Protein AF-A0A7J8MKX6-F1 (afdb_monomer)

Sequence (81 aa):
QVPVKSPKSEVISKDLIRRGFRSVGPTVVYSFMQVAGLTNDHLMSCFRFQECITGVESRGKVNNDEANDGTRKVEETTALG

Foldseek 3Di:
DFDQFDPVLQVVLVVCVVVVDPPSHRSVSVVVCPVVLVDPPDDPPDPCNVVSVPVVVPVPPPPPDDDPDDDDDDDPDDDDD

pLDDT: mean 80.23, std 22.45, range [39.19, 98.62]

Solvent-accessible surface area (backbone atoms only — not comparable to full-atom values): 5410 Å² total; per-residue (Å²): 137,81,79,71,55,48,78,66,20,44,56,50,18,53,52,42,46,73,74,67,52,76,90,46,47,31,43,54,38,30,54,47,32,44,77,72,64,76,39,88,79,68,48,88,86,37,94,56,32,68,57,66,69,57,58,69,71,71,81,69,77,75,72,96,71,86,85,88,77,79,85,81,87,77,83,91,79,81,90,84,132

Secondary structure (DSSP, 8-state):
---S--HHHHHHHHHHHHTT-SS--HHHHHHHHHHTTSS----TTSTTHHHHHHGGGGGG---S--------PPP------

Mean predicted aligned error: 12.46 Å

Radius of gyration: 22.24 Å; Cα contacts (8 Å, |Δi|>4): 43; chains: 1; bounding box: 40×52×45 Å

Organism: NCBI:txid34289

Structure (mmCIF, N/CA/C/O backbone):
data_AF-A0A7J8MKX6-F1
#
_entry.id   AF-A0A7J8MKX6-F1
#
loop_
_atom_site.group_PDB
_atom_site.id
_atom_site.type_symbol
_atom_site.label_atom_id
_atom_site.label_alt_id
_atom_site.label_comp_id
_atom_site.label_asym_id
_atom_site.label_entity_id
_atom_site.label_seq_id
_atom_site.pdbx_PDB_ins_code
_atom_site.Cartn_x
_atom_site.Cartn_y
_atom_site.Cartn_z
_atom_site.occupancy
_atom_site.B_iso_or_equiv
_atom_site.auth_seq_id
_atom_site.auth_c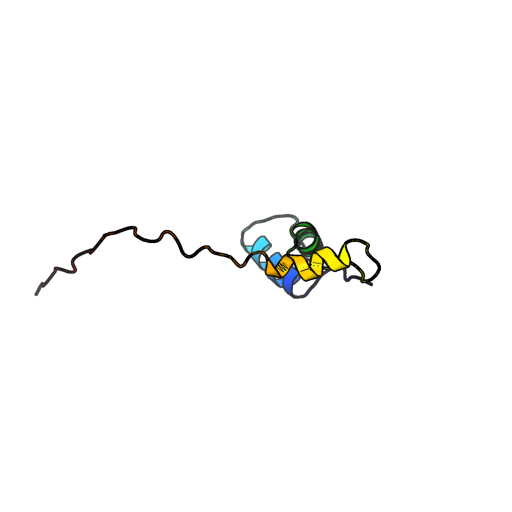omp_id
_atom_site.auth_asym_id
_atom_site.auth_atom_id
_atom_site.pdbx_PDB_model_num
ATOM 1 N N . GLN A 1 1 ? 13.370 -4.446 -2.079 1.00 79.19 1 GLN A N 1
ATOM 2 C CA . GLN A 1 1 ? 12.205 -5.08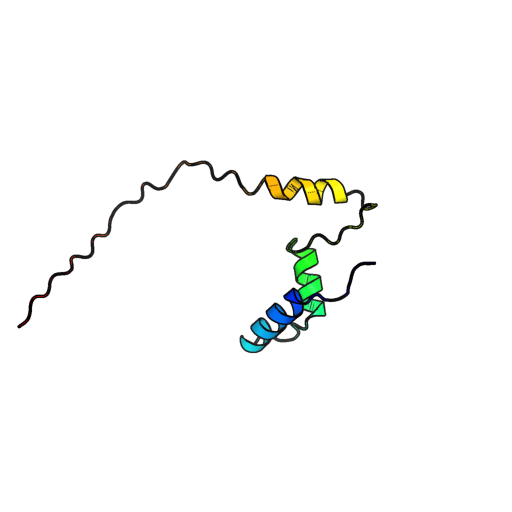6 -1.429 1.00 79.19 1 GLN A CA 1
ATOM 3 C C . GLN A 1 1 ? 11.266 -3.976 -0.981 1.00 79.19 1 GLN A C 1
ATOM 5 O O . GLN A 1 1 ? 11.769 -2.984 -0.470 1.00 79.19 1 GLN A O 1
ATOM 10 N N . VAL A 1 2 ? 9.957 -4.109 -1.209 1.00 90.44 2 VAL A N 1
ATOM 11 C CA . VAL A 1 2 ? 8.938 -3.138 -0.764 1.00 90.44 2 VAL A CA 1
ATOM 12 C C . VAL A 1 2 ? 8.335 -3.640 0.556 1.00 90.44 2 VAL A C 1
ATOM 14 O O . VAL A 1 2 ? 8.076 -4.843 0.657 1.00 90.44 2 VAL A O 1
ATOM 17 N N . PRO A 1 3 ? 8.151 -2.789 1.581 1.00 93.88 3 PRO A N 1
ATOM 18 C CA . PRO A 1 3 ? 7.584 -3.217 2.857 1.00 93.88 3 PRO A CA 1
ATOM 19 C C . PRO A 1 3 ? 6.090 -3.556 2.731 1.00 93.88 3 PRO A C 1
ATOM 21 O O . PRO A 1 3 ? 5.422 -3.186 1.775 1.00 93.88 3 PRO A O 1
ATOM 24 N N . VAL A 1 4 ? 5.541 -4.248 3.730 1.00 94.50 4 VAL A N 1
ATOM 25 C CA . VAL A 1 4 ? 4.112 -4.634 3.771 1.00 94.50 4 VAL A CA 1
ATOM 26 C C . VAL A 1 4 ? 3.230 -3.650 4.551 1.00 94.50 4 VAL A C 1
ATOM 28 O O . VAL A 1 4 ? 2.009 -3.792 4.584 1.00 94.50 4 VAL A O 1
ATOM 31 N N . LYS A 1 5 ? 3.847 -2.684 5.238 1.00 96.38 5 LYS A N 1
ATOM 32 C CA . LYS A 1 5 ? 3.203 -1.599 5.989 1.00 96.38 5 LYS A CA 1
ATOM 33 C C . LYS A 1 5 ? 4.201 -0.469 6.227 1.00 96.38 5 LYS A C 1
ATOM 35 O O . LYS A 1 5 ? 5.408 -0.688 6.146 1.00 96.38 5 LYS A O 1
ATOM 40 N N . SER A 1 6 ? 3.706 0.709 6.596 1.00 97.38 6 SER A N 1
ATOM 41 C CA . SER A 1 6 ? 4.534 1.850 6.993 1.00 97.38 6 SER A CA 1
ATOM 42 C C . SER A 1 6 ? 4.035 2.465 8.305 1.00 97.38 6 SER A C 1
ATOM 44 O O . SER A 1 6 ? 2.866 2.290 8.656 1.00 97.38 6 SER A O 1
ATOM 46 N N . PRO A 1 7 ? 4.865 3.248 9.020 1.00 97.81 7 PRO A N 1
ATOM 47 C CA . PRO A 1 7 ? 4.402 3.997 10.191 1.00 97.81 7 PRO A CA 1
ATOM 48 C C . PRO A 1 7 ? 3.182 4.880 9.882 1.00 97.81 7 PRO A C 1
ATOM 50 O O . PRO A 1 7 ? 2.265 5.000 10.691 1.00 97.81 7 PRO A O 1
ATOM 53 N N . LYS A 1 8 ? 3.118 5.445 8.668 1.00 97.44 8 LYS A N 1
ATOM 54 C CA . LYS A 1 8 ? 1.979 6.248 8.210 1.00 97.44 8 LYS A CA 1
ATOM 55 C C . LYS A 1 8 ? 0.706 5.409 8.065 1.00 97.44 8 LYS A C 1
ATOM 57 O O . LYS A 1 8 ? -0.353 5.847 8.512 1.00 97.44 8 LYS A O 1
ATOM 62 N N . SER A 1 9 ? 0.796 4.202 7.497 1.00 98.19 9 SER A N 1
ATOM 63 C CA . SER A 1 9 ? -0.372 3.320 7.375 1.00 98.19 9 SER A CA 1
ATOM 64 C C . SER A 1 9 ? -0.869 2.813 8.730 1.00 98.19 9 SER A C 1
ATOM 66 O O . SER A 1 9 ? -2.070 2.616 8.894 1.00 98.19 9 SER A O 1
ATOM 68 N N . GLU A 1 10 ? 0.006 2.680 9.732 1.00 98.31 10 GLU A N 1
ATOM 69 C CA . GLU A 1 10 ? -0.396 2.370 11.111 1.00 98.31 10 GLU A CA 1
ATOM 70 C C . GLU A 1 10 ? -1.197 3.501 11.761 1.00 98.31 10 GLU A C 1
ATOM 72 O O . GLU A 1 10 ? -2.218 3.243 12.401 1.00 98.31 10 GLU A O 1
ATOM 77 N N . VAL A 1 11 ? -0.762 4.752 11.583 1.00 98.56 11 VAL A N 1
ATOM 78 C CA . VAL A 1 11 ? -1.485 5.926 12.096 1.00 98.56 11 VAL A CA 1
ATOM 79 C C . VAL A 1 11 ? -2.862 6.038 11.439 1.00 98.56 11 VAL A C 1
ATOM 81 O O . VAL A 1 11 ? -3.864 6.175 12.140 1.00 98.56 11 VAL A O 1
ATOM 84 N N . ILE A 1 12 ? -2.925 5.911 10.111 1.00 98.38 12 ILE A N 1
ATOM 85 C CA . ILE A 1 12 ? -4.185 5.988 9.359 1.00 98.38 12 ILE A CA 1
ATOM 86 C C . ILE A 1 12 ? -5.114 4.828 9.736 1.00 98.38 12 ILE A C 1
ATOM 88 O O . ILE A 1 12 ? -6.290 5.051 10.004 1.00 98.38 12 ILE A O 1
ATOM 92 N N . SER A 1 13 ? -4.594 3.600 9.825 1.00 98.62 13 SER A N 1
ATOM 93 C CA . SER A 1 13 ? -5.363 2.424 10.251 1.00 98.62 13 SER A CA 1
ATOM 94 C C . SER A 1 13 ? -6.021 2.640 11.615 1.00 98.62 13 SER A C 1
ATOM 96 O O . SER A 1 13 ? -7.226 2.433 11.751 1.00 98.62 13 SER A O 1
ATOM 98 N N . LYS A 1 14 ? -5.271 3.140 12.607 1.00 98.56 14 LYS A N 1
ATOM 99 C CA . LYS A 1 14 ? -5.813 3.453 13.940 1.00 98.56 14 LYS A CA 1
ATOM 100 C C . LYS A 1 14 ? -6.930 4.495 13.883 1.00 98.56 14 LYS A C 1
ATOM 102 O O . LYS A 1 14 ? -7.925 4.350 14.591 1.00 98.56 14 LYS A O 1
ATOM 107 N N . ASP A 1 15 ? -6.781 5.529 13.058 1.00 98.62 15 ASP A N 1
ATOM 108 C CA . ASP A 1 15 ? -7.810 6.561 12.917 1.00 98.62 15 ASP A CA 1
ATOM 109 C C . ASP A 1 15 ? -9.081 6.028 12.243 1.00 98.62 15 ASP A C 1
ATOM 111 O O . ASP A 1 15 ? -10.186 6.270 12.724 1.00 98.62 15 ASP A O 1
ATOM 115 N N . LEU A 1 16 ? -8.940 5.221 11.189 1.00 98.62 16 LEU A N 1
ATOM 116 C CA . LEU A 1 16 ? -10.074 4.592 10.510 1.00 98.62 16 LEU A CA 1
ATOM 117 C C . LEU A 1 16 ? -10.826 3.626 11.435 1.00 98.62 16 LEU A C 1
ATOM 119 O O . LEU A 1 16 ? -12.055 3.653 11.479 1.00 98.62 16 LEU A O 1
ATOM 123 N N . ILE A 1 17 ? -10.108 2.831 12.236 1.00 98.44 17 ILE A N 1
ATOM 124 C CA . ILE A 1 17 ? -10.725 1.967 13.254 1.00 98.44 17 ILE A CA 1
ATOM 125 C C . ILE A 1 17 ? -11.516 2.811 14.261 1.00 98.44 17 ILE A C 1
ATOM 127 O O . ILE A 1 17 ? -12.660 2.481 14.569 1.00 98.44 17 ILE A O 1
ATOM 131 N N . ARG A 1 18 ? -10.947 3.928 14.740 1.00 98.50 18 ARG A N 1
ATOM 132 C CA . ARG A 1 18 ? -11.626 4.841 15.677 1.00 98.50 18 ARG A CA 1
ATOM 133 C C . ARG A 1 18 ? -12.907 5.434 15.085 1.00 98.50 18 ARG A C 1
ATOM 135 O O . ARG A 1 18 ? -13.877 5.626 15.809 1.00 98.50 18 ARG A O 1
ATOM 142 N N . ARG A 1 19 ? -12.927 5.686 13.776 1.00 98.44 19 ARG A N 1
ATOM 143 C CA . ARG A 1 19 ? -14.103 6.175 13.035 1.00 98.44 19 ARG A CA 1
ATOM 144 C C . ARG A 1 19 ? -15.126 5.081 12.704 1.00 98.44 19 ARG A C 1
ATOM 146 O O . ARG A 1 19 ? -16.125 5.372 12.057 1.00 98.44 19 ARG A O 1
ATOM 153 N N . GLY A 1 20 ? -14.895 3.838 13.130 1.00 98.50 20 GLY A N 1
ATOM 154 C CA . GLY A 1 20 ? -15.836 2.727 12.973 1.00 98.50 20 GLY A CA 1
ATOM 155 C C . GLY A 1 20 ? -15.649 1.888 11.707 1.00 98.50 20 GLY A C 1
ATOM 156 O O . GLY A 1 20 ? -16.438 0.971 11.472 1.00 98.50 20 GLY A O 1
ATOM 157 N N . PHE A 1 21 ? -14.607 2.139 10.909 1.00 98.31 21 PHE A N 1
ATOM 158 C CA . PHE A 1 21 ? -14.308 1.302 9.749 1.00 98.31 21 PHE A CA 1
ATOM 159 C C . PHE A 1 21 ? -13.840 -0.092 10.193 1.00 98.31 21 PHE A C 1
ATOM 161 O O . PHE A 1 21 ? -13.130 -0.258 11.188 1.00 98.31 21 PHE A O 1
ATOM 168 N N . ARG A 1 22 ? -14.226 -1.117 9.429 1.00 97.31 22 ARG A N 1
ATOM 169 C CA . ARG A 1 22 ? -13.851 -2.520 9.658 1.00 97.31 22 ARG A CA 1
ATOM 170 C C . ARG A 1 22 ? -12.864 -2.985 8.588 1.00 97.31 22 ARG A C 1
ATOM 172 O O . ARG A 1 22 ? -12.851 -2.449 7.487 1.00 97.31 22 ARG A O 1
ATOM 179 N N . SER A 1 23 ? -12.028 -3.968 8.925 1.00 97.00 23 SER A N 1
ATOM 180 C CA . SER A 1 23 ? -11.034 -4.566 8.011 1.00 97.00 23 SER A CA 1
ATOM 181 C C . SER A 1 23 ? -9.983 -3.596 7.448 1.00 97.00 23 SER A C 1
ATOM 183 O O . SER A 1 23 ? -9.371 -3.853 6.419 1.00 97.00 23 SER A O 1
ATOM 185 N N . VAL A 1 24 ? -9.715 -2.500 8.157 1.00 98.19 24 VAL A N 1
ATOM 186 C CA . VAL A 1 24 ? -8.757 -1.448 7.772 1.00 98.19 24 VAL A CA 1
ATOM 187 C C . VAL A 1 24 ? -7.425 -1.588 8.519 1.00 98.19 24 VAL A C 1
ATOM 189 O O . VAL A 1 24 ? -6.917 -0.629 9.096 1.00 98.19 24 VAL A O 1
ATOM 192 N N . GLY A 1 25 ? -6.861 -2.799 8.561 1.00 98.31 25 GLY A N 1
ATOM 193 C CA . GLY A 1 25 ? -5.558 -3.048 9.196 1.00 98.31 25 GLY A CA 1
ATOM 194 C C . GLY A 1 25 ? -4.397 -2.328 8.480 1.00 98.31 25 GLY A C 1
ATOM 195 O O . GLY A 1 25 ? -4.538 -1.975 7.307 1.00 98.31 25 GLY A O 1
ATOM 196 N N . PRO A 1 26 ? -3.223 -2.141 9.119 1.00 98.25 26 PRO A N 1
ATOM 197 C CA . PRO A 1 26 ? -2.123 -1.350 8.551 1.00 98.25 26 PRO A CA 1
ATOM 198 C C . PRO A 1 26 ? -1.622 -1.813 7.179 1.00 98.25 26 PRO A C 1
ATOM 200 O O . PRO A 1 26 ? -1.210 -0.977 6.379 1.00 98.25 26 PRO A O 1
ATOM 203 N N . THR A 1 27 ? -1.667 -3.116 6.891 1.00 98.19 27 THR A N 1
ATOM 204 C CA . THR A 1 27 ? -1.316 -3.671 5.573 1.00 98.19 27 THR A CA 1
ATOM 205 C C . THR A 1 27 ? -2.371 -3.346 4.523 1.00 98.19 27 THR A C 1
ATOM 207 O O . THR A 1 27 ? -2.014 -2.892 3.446 1.00 98.19 27 THR A O 1
ATOM 210 N N . VAL A 1 28 ? -3.662 -3.476 4.848 1.00 98.12 28 VAL A N 1
ATOM 211 C CA . VAL A 1 28 ? -4.760 -3.099 3.938 1.00 98.12 28 VAL A CA 1
ATOM 212 C C . VAL A 1 28 ? -4.680 -1.613 3.599 1.00 98.12 28 VAL A C 1
ATOM 214 O O . VAL A 1 28 ? -4.764 -1.231 2.436 1.00 98.12 28 VAL A O 1
ATOM 217 N N . VAL A 1 29 ? -4.450 -0.773 4.611 1.00 98.50 29 VAL A N 1
ATOM 218 C CA . VAL A 1 29 ? -4.274 0.672 4.424 1.00 98.50 29 VAL A CA 1
ATOM 219 C C . VAL A 1 29 ? -3.028 0.975 3.596 1.00 98.50 29 VAL A C 1
ATOM 221 O O . VAL A 1 29 ? -3.072 1.849 2.738 1.00 98.50 29 VAL A O 1
ATOM 224 N N . TYR A 1 30 ? -1.928 0.252 3.807 1.00 98.25 30 TYR A N 1
ATOM 225 C CA . TYR A 1 30 ? -0.722 0.442 3.007 1.00 98.25 30 TYR A CA 1
ATOM 226 C C . TYR A 1 30 ? -0.940 0.064 1.539 1.00 98.25 30 TYR A C 1
ATOM 228 O O . TYR A 1 30 ? -0.612 0.848 0.654 1.00 98.25 30 TYR A O 1
ATOM 236 N N . SER A 1 31 ? -1.585 -1.073 1.273 1.00 97.69 31 SER A N 1
ATOM 237 C CA . SER A 1 31 ? -1.974 -1.466 -0.083 1.00 97.69 31 SER A CA 1
ATOM 238 C C . SER A 1 31 ? -2.913 -0.445 -0.724 1.00 97.69 31 SER A C 1
ATOM 240 O O . SER A 1 31 ? -2.730 -0.094 -1.886 1.00 97.69 31 SER A O 1
ATOM 242 N N . PHE A 1 32 ? -3.869 0.101 0.037 1.00 97.69 32 PHE A N 1
ATOM 243 C CA . PHE A 1 32 ? -4.718 1.194 -0.434 1.00 97.69 32 PHE A CA 1
ATOM 244 C C . PHE A 1 32 ? -3.896 2.433 -0.822 1.00 97.69 32 PHE A C 1
ATOM 246 O O . PHE A 1 32 ? -4.107 3.011 -1.884 1.00 97.69 32 PHE A O 1
ATOM 253 N N . MET A 1 33 ? -2.925 2.826 0.007 1.00 97.38 33 MET A N 1
ATOM 254 C CA . MET A 1 33 ? -2.045 3.959 -0.288 1.00 97.38 33 MET A CA 1
ATOM 255 C C . MET A 1 33 ? -1.247 3.753 -1.580 1.00 97.38 33 MET A C 1
ATOM 257 O O . MET A 1 33 ? -1.085 4.707 -2.341 1.00 97.38 33 MET A O 1
ATOM 261 N N . GLN A 1 34 ? -0.786 2.529 -1.844 1.00 95.88 34 GLN A N 1
ATOM 262 C CA . GLN A 1 34 ? -0.074 2.185 -3.076 1.00 95.88 34 GLN A CA 1
ATOM 263 C C . GLN A 1 34 ? -0.982 2.331 -4.305 1.00 95.88 34 GLN A C 1
ATOM 265 O O . GLN A 1 34 ? -0.625 3.029 -5.250 1.00 95.88 34 GLN A O 1
ATOM 270 N N . VAL A 1 35 ? -2.185 1.743 -4.287 1.00 95.38 35 VAL A N 1
ATOM 271 C CA . VAL A 1 35 ? -3.093 1.790 -5.453 1.00 95.38 35 VAL A CA 1
ATOM 272 C C . VAL A 1 35 ? -3.693 3.175 -5.692 1.00 95.38 35 VAL A C 1
ATOM 274 O O . VAL A 1 35 ? -3.919 3.556 -6.836 1.00 95.38 35 VAL A O 1
ATOM 277 N N . ALA A 1 36 ? -3.917 3.954 -4.631 1.00 95.44 36 ALA A N 1
ATOM 278 C CA . ALA A 1 36 ? -4.430 5.319 -4.727 1.00 95.44 36 ALA A CA 1
ATOM 279 C C . ALA A 1 36 ? -3.361 6.339 -5.167 1.00 95.44 36 ALA A C 1
ATOM 281 O O . ALA A 1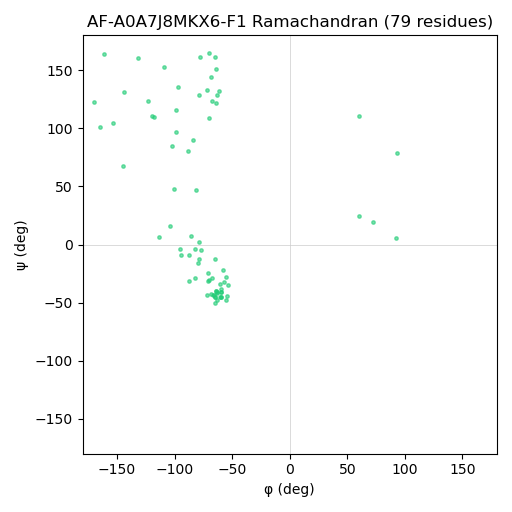 36 ? -3.672 7.519 -5.333 1.00 95.44 36 ALA A O 1
ATOM 282 N N . GLY A 1 37 ? -2.100 5.918 -5.321 1.00 93.06 37 GLY A N 1
ATOM 283 C CA . GLY A 1 37 ? -0.989 6.806 -5.672 1.00 93.06 37 GLY A CA 1
ATOM 284 C C . GLY A 1 37 ? -0.548 7.728 -4.530 1.00 93.06 37 GLY A C 1
ATOM 285 O O . GLY A 1 37 ? 0.110 8.736 -4.772 1.00 93.06 37 GLY A O 1
ATOM 286 N N . LEU A 1 38 ? -0.893 7.399 -3.280 1.00 92.94 38 LEU A N 1
ATOM 287 C CA . LEU A 1 38 ? -0.419 8.107 -2.081 1.00 92.94 38 LEU A CA 1
ATOM 288 C C . LEU A 1 38 ? 1.009 7.695 -1.691 1.00 92.94 38 LEU A C 1
ATOM 290 O O . LEU A 1 38 ? 1.621 8.304 -0.811 1.00 92.94 38 LEU A O 1
ATOM 294 N N . THR A 1 39 ? 1.524 6.619 -2.281 1.00 93.25 39 THR A N 1
ATOM 295 C CA . THR A 1 39 ? 2.891 6.120 -2.107 1.00 93.25 39 THR A CA 1
ATOM 296 C C . THR A 1 39 ? 3.375 5.560 -3.437 1.00 93.25 39 THR A C 1
ATOM 298 O O . THR A 1 39 ? 2.663 4.787 -4.073 1.00 93.25 39 THR A O 1
ATOM 301 N N . ASN A 1 40 ? 4.578 5.954 -3.855 1.00 94.00 40 ASN A N 1
ATOM 302 C CA . ASN A 1 40 ? 5.226 5.409 -5.041 1.00 94.00 40 ASN A CA 1
ATOM 303 C C . ASN A 1 40 ? 6.238 4.337 -4.619 1.00 94.00 40 ASN A C 1
ATOM 305 O O . ASN A 1 40 ? 7.366 4.658 -4.260 1.00 94.00 40 ASN A O 1
ATOM 309 N N . ASP A 1 41 ? 5.814 3.076 -4.677 1.00 94.62 41 ASP A N 1
ATOM 310 C CA . ASP A 1 41 ? 6.654 1.909 -4.378 1.00 94.62 41 ASP A CA 1
ATOM 311 C C . ASP A 1 41 ? 7.098 1.156 -5.644 1.00 94.62 41 ASP A C 1
ATOM 313 O O . ASP A 1 41 ? 7.538 0.003 -5.577 1.00 94.62 41 ASP A O 1
ATOM 317 N 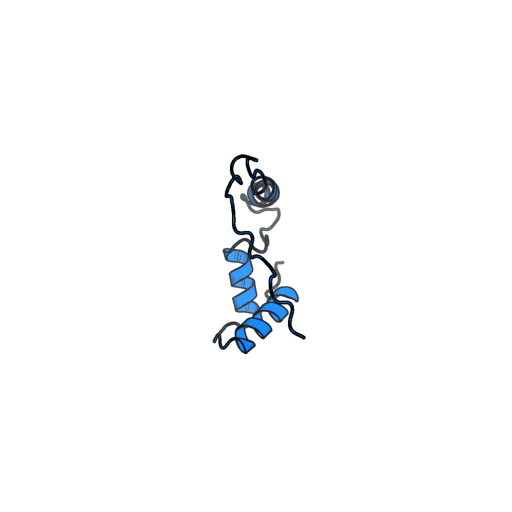N . HIS A 1 42 ? 6.987 1.780 -6.822 1.00 94.81 42 HIS A N 1
ATOM 318 C CA . HIS A 1 42 ? 7.536 1.189 -8.037 1.00 94.81 42 HIS A CA 1
ATOM 319 C C . HIS A 1 42 ? 9.053 1.019 -7.893 1.00 94.81 42 HIS A C 1
ATOM 321 O O . HIS A 1 42 ? 9.772 1.934 -7.495 1.00 94.81 42 HIS A O 1
ATOM 327 N N . LEU A 1 43 ? 9.552 -0.170 -8.240 1.00 94.75 43 LEU A N 1
ATOM 328 C CA . LEU A 1 43 ? 10.991 -0.412 -8.308 1.00 94.75 43 LEU A CA 1
ATOM 329 C C . LEU A 1 43 ? 11.611 0.456 -9.407 1.00 94.75 43 LEU A C 1
ATOM 331 O O . LEU A 1 43 ? 10.975 0.695 -10.429 1.00 94.75 43 LEU A O 1
ATOM 335 N N . MET A 1 44 ? 12.881 0.829 -9.245 1.00 93.75 44 MET A N 1
ATOM 336 C CA . MET A 1 44 ? 13.647 1.587 -10.250 1.00 93.75 44 MET A CA 1
ATOM 337 C C . MET A 1 44 ? 13.671 0.896 -11.625 1.00 93.75 44 MET A C 1
ATOM 339 O O . MET A 1 44 ? 13.769 1.549 -12.655 1.00 93.75 44 MET A O 1
ATOM 343 N N . SER A 1 45 ? 13.560 -0.435 -11.643 1.00 95.62 45 SER A N 1
ATOM 344 C CA . SER A 1 45 ? 13.485 -1.252 -12.858 1.00 95.62 45 SER A CA 1
ATOM 345 C C . SER A 1 45 ? 12.082 -1.339 -13.475 1.00 95.62 45 SER A C 1
ATOM 347 O O . SER A 1 45 ? 11.908 -1.971 -14.515 1.00 95.62 45 SER A O 1
ATOM 349 N N . CYS A 1 46 ? 11.058 -0.756 -12.849 1.00 95.50 46 CYS A N 1
ATOM 350 C CA . CYS A 1 46 ? 9.709 -0.731 -13.396 1.00 95.50 46 CYS A CA 1
ATOM 351 C C . CYS A 1 46 ? 9.643 0.227 -14.590 1.00 95.50 46 CYS A C 1
ATOM 353 O O . CYS A 1 46 ? 10.049 1.380 -14.483 1.00 95.50 46 CYS A O 1
ATOM 355 N N . PHE A 1 47 ? 9.038 -0.211 -15.696 1.00 95.88 47 PHE A N 1
ATOM 356 C CA . PHE A 1 47 ? 8.886 0.606 -16.907 1.00 95.88 47 PHE A CA 1
ATOM 357 C C . PHE A 1 47 ? 8.134 1.931 -16.680 1.00 95.88 47 PHE A C 1
ATOM 359 O O . PHE A 1 47 ? 8.320 2.872 -17.441 1.00 95.88 47 PHE A O 1
ATOM 366 N N . ARG A 1 48 ? 7.325 2.024 -15.613 1.00 92.88 48 ARG A N 1
ATOM 367 C CA . ARG A 1 48 ? 6.574 3.234 -15.232 1.00 92.88 48 ARG A CA 1
ATOM 368 C C . ARG A 1 48 ? 7.267 4.100 -14.190 1.00 92.88 48 ARG A C 1
ATOM 370 O O . ARG A 1 48 ? 6.747 5.155 -13.847 1.00 92.88 48 ARG A O 1
ATOM 377 N N . PHE A 1 49 ? 8.416 3.674 -13.663 1.00 93.62 49 PHE A N 1
ATOM 378 C CA . PHE A 1 49 ? 9.090 4.384 -12.575 1.00 93.62 49 PHE A CA 1
ATOM 379 C C . PHE A 1 49 ? 9.329 5.860 -12.926 1.00 93.62 49 PHE A C 1
ATOM 381 O O . PHE A 1 49 ? 9.005 6.741 -12.131 1.00 93.62 49 PHE A O 1
ATOM 388 N N . GLN A 1 50 ? 9.792 6.120 -14.154 1.00 93.62 50 GLN A N 1
ATOM 389 C CA . GLN A 1 50 ? 10.056 7.472 -14.641 1.00 93.62 50 GLN A CA 1
ATOM 390 C C . GLN A 1 50 ? 8.791 8.336 -14.707 1.00 93.62 50 GLN A C 1
ATOM 392 O O . GLN A 1 50 ? 8.821 9.498 -14.318 1.00 93.62 50 GLN A O 1
ATOM 397 N N . GLU A 1 51 ? 7.669 7.770 -15.153 1.00 92.12 51 GLU A N 1
ATOM 398 C CA . GLU A 1 51 ? 6.373 8.462 -15.200 1.00 92.12 51 GLU A CA 1
ATOM 399 C C . GLU A 1 51 ? 5.886 8.825 -13.790 1.00 92.12 51 GLU A C 1
ATOM 401 O O . GLU A 1 51 ? 5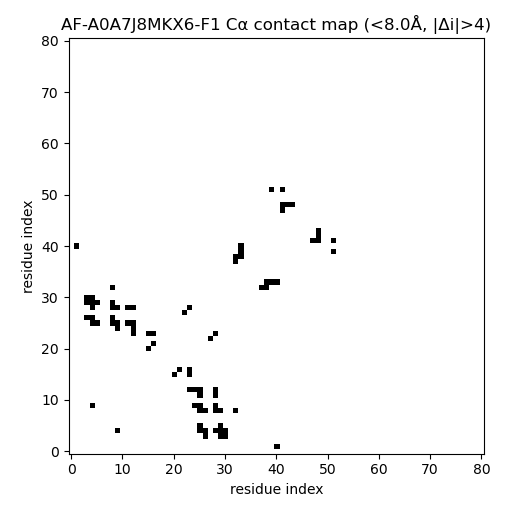.354 9.911 -13.560 1.00 92.12 51 GLU A O 1
ATOM 406 N N . CYS A 1 52 ? 6.078 7.922 -12.825 1.00 90.38 52 CYS A N 1
ATOM 407 C CA . CYS A 1 52 ? 5.623 8.115 -11.452 1.00 90.38 52 CYS A CA 1
ATOM 408 C C . CYS A 1 52 ? 6.421 9.187 -10.696 1.00 90.38 52 CYS A C 1
ATOM 410 O O . CYS A 1 52 ? 5.854 9.842 -9.823 1.00 90.38 52 CYS A O 1
ATOM 412 N N . ILE A 1 53 ? 7.710 9.376 -11.004 1.00 91.38 53 ILE A N 1
ATOM 413 C CA 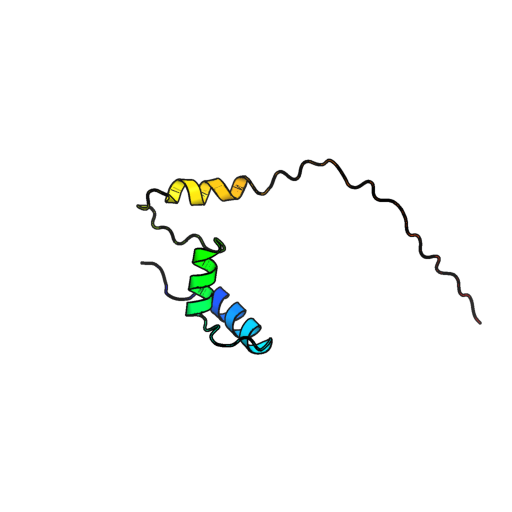. ILE A 1 53 ? 8.523 10.422 -10.360 1.00 91.38 53 ILE A CA 1
ATOM 414 C C . ILE A 1 53 ? 8.335 11.804 -10.999 1.00 91.38 53 ILE A C 1
ATOM 416 O O . ILE A 1 53 ? 8.449 12.803 -10.298 1.00 91.38 53 ILE A O 1
ATOM 420 N N . THR A 1 54 ? 8.005 11.881 -12.293 1.00 87.44 54 THR A N 1
ATOM 421 C CA . THR A 1 54 ? 7.791 13.158 -13.005 1.00 87.44 54 THR A CA 1
ATOM 422 C C . THR A 1 54 ? 6.354 13.669 -12.884 1.00 87.44 54 THR A C 1
ATOM 424 O O . THR A 1 54 ? 6.115 14.874 -12.823 1.00 87.44 54 THR A O 1
ATOM 427 N N . GLY A 1 55 ? 5.368 12.770 -12.787 1.00 70.50 55 GLY A N 1
ATOM 428 C CA . GLY A 1 55 ? 3.943 13.117 -12.745 1.00 70.50 55 GLY A CA 1
ATOM 429 C C . GLY A 1 55 ? 3.490 13.922 -11.518 1.00 70.50 55 GLY A C 1
ATOM 430 O O . GLY A 1 55 ? 2.386 14.469 -11.519 1.00 70.50 55 GLY A O 1
ATOM 431 N N . VAL A 1 56 ? 4.323 14.035 -10.479 1.00 62.38 56 VAL A N 1
ATOM 432 C CA . VAL A 1 56 ? 4.010 14.806 -9.261 1.00 62.38 56 VAL A CA 1
ATOM 433 C C . VAL A 1 56 ? 4.024 16.320 -9.527 1.00 62.38 56 VAL A C 1
ATOM 435 O O . VAL A 1 56 ? 3.310 17.070 -8.865 1.00 62.38 56 VAL A O 1
ATOM 438 N N . GLU A 1 57 ? 4.753 16.778 -10.548 1.00 56.00 57 GLU A N 1
ATOM 439 C CA . GLU A 1 57 ? 4.939 18.206 -10.854 1.00 56.00 57 GLU A CA 1
ATOM 440 C C . GLU A 1 57 ? 3.746 18.830 -11.605 1.00 56.00 57 GLU A C 1
ATOM 442 O O . GLU A 1 57 ? 3.579 20.048 -11.636 1.00 56.00 57 GLU A O 1
ATOM 447 N N . SER A 1 58 ? 2.858 18.007 -12.174 1.00 52.72 58 SER A N 1
ATOM 448 C CA . SER A 1 58 ? 1.751 18.479 -13.023 1.00 52.72 58 SER A CA 1
ATOM 449 C C . SER A 1 58 ? 0.469 18.839 -12.259 1.00 52.72 58 SER A C 1
ATOM 451 O O . SER A 1 58 ? -0.447 19.415 -12.842 1.00 52.72 58 SER A O 1
ATOM 453 N N . ARG A 1 59 ? 0.373 18.542 -10.953 1.00 57.31 59 ARG A N 1
ATOM 454 C CA . ARG A 1 59 ? -0.828 18.836 -10.140 1.00 57.31 59 ARG A CA 1
ATOM 455 C C . ARG A 1 59 ? -0.855 20.268 -9.563 1.00 57.31 59 ARG A C 1
ATOM 457 O O . ARG A 1 59 ? -1.721 20.574 -8.752 1.00 57.31 59 ARG A O 1
ATOM 464 N N . GLY A 1 60 ? 0.088 21.128 -9.962 1.00 53.78 60 GLY A N 1
ATOM 465 C CA . GLY A 1 60 ? 0.307 22.463 -9.388 1.00 53.78 60 GLY A CA 1
ATOM 466 C C . GLY A 1 60 ? 0.019 23.668 -10.292 1.00 53.78 60 GLY A C 1
ATOM 467 O O . GLY A 1 60 ? 0.290 24.786 -9.870 1.00 53.78 60 GLY A O 1
ATOM 468 N N . LYS A 1 61 ? -0.529 23.506 -11.505 1.00 47.38 61 LYS A N 1
ATOM 469 C CA . LYS A 1 61 ? -1.080 24.654 -12.251 1.00 47.38 61 LYS A CA 1
ATOM 470 C C . LYS A 1 61 ? -2.543 24.856 -11.871 1.00 47.38 61 LYS A C 1
ATOM 472 O O . LYS A 1 61 ? -3.445 24.427 -12.582 1.00 47.38 61 LYS A O 1
ATOM 477 N N . VAL A 1 62 ? -2.770 25.508 -10.734 1.00 54.66 62 VAL A N 1
ATOM 478 C CA . VAL A 1 62 ? -3.989 26.304 -10.567 1.00 54.66 62 VAL A CA 1
ATOM 479 C C . VAL A 1 62 ? -3.801 27.504 -11.492 1.00 54.66 62 VAL A C 1
ATOM 481 O O . VAL A 1 62 ? -2.916 28.326 -11.258 1.00 54.66 62 VAL A O 1
ATOM 484 N N . ASN A 1 63 ? -4.547 27.556 -12.596 1.00 50.91 63 ASN A N 1
ATOM 485 C CA . ASN A 1 63 ? -4.655 28.794 -13.362 1.00 50.91 63 ASN A CA 1
ATOM 486 C C . ASN A 1 63 ? -5.325 29.817 -12.444 1.00 50.91 63 ASN A C 1
ATOM 488 O O . ASN A 1 63 ? -6.328 29.510 -11.803 1.00 50.91 63 ASN A O 1
ATOM 492 N N . ASN A 1 64 ? -4.716 30.988 -12.323 1.00 51.53 64 ASN A N 1
ATOM 493 C CA . ASN A 1 64 ? -5.096 32.031 -11.376 1.00 51.53 64 ASN A CA 1
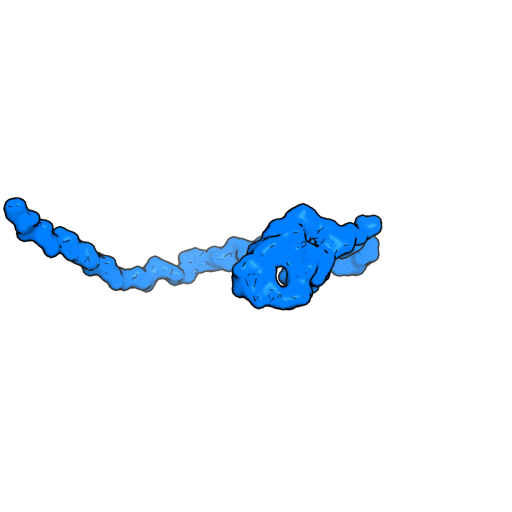ATOM 494 C C . ASN A 1 64 ? -6.278 32.859 -11.911 1.00 51.53 64 ASN A C 1
ATOM 496 O O . ASN A 1 64 ? -6.243 34.085 -11.891 1.00 51.53 64 ASN A O 1
ATOM 500 N N . ASP A 1 65 ? -7.309 32.181 -12.404 1.00 50.41 65 ASP A N 1
ATOM 501 C CA . ASP A 1 65 ? -8.520 32.786 -12.937 1.00 50.41 65 ASP A CA 1
ATOM 502 C C . ASP A 1 65 ? -9.699 32.215 -12.137 1.00 50.41 65 ASP A C 1
ATOM 504 O O . ASP A 1 65 ? -9.862 31.003 -12.078 1.00 50.41 65 ASP A O 1
ATOM 508 N N . GLU A 1 66 ? -10.499 33.092 -11.524 1.00 52.31 66 GLU A N 1
ATOM 509 C CA . GLU A 1 66 ? -11.722 32.810 -10.740 1.00 52.31 66 GLU A CA 1
ATOM 510 C C . GLU A 1 66 ? -11.574 32.635 -9.216 1.00 52.31 66 GLU A C 1
ATOM 512 O O . GLU A 1 66 ? -11.715 31.559 -8.642 1.00 52.31 66 GLU A O 1
ATOM 517 N N . ALA A 1 67 ? -11.460 33.777 -8.531 1.00 44.50 67 ALA A N 1
ATOM 518 C CA . ALA A 1 67 ? -12.178 34.004 -7.276 1.00 44.50 67 ALA A CA 1
ATOM 519 C C . ALA A 1 67 ? -12.591 35.483 -7.167 1.00 44.50 67 ALA A C 1
ATOM 521 O O . ALA A 1 67 ? -12.089 36.236 -6.336 1.00 44.50 67 ALA A O 1
ATOM 522 N N . ASN A 1 68 ? -13.508 35.905 -8.040 1.00 47.41 68 ASN A N 1
ATOM 523 C CA . ASN A 1 68 ? -14.439 36.982 -7.715 1.00 47.41 68 ASN A CA 1
ATOM 524 C C . ASN A 1 68 ? -15.781 36.324 -7.378 1.00 47.41 68 ASN A C 1
ATOM 526 O O . ASN A 1 68 ? -16.628 36.174 -8.252 1.00 47.41 68 ASN A O 1
ATOM 530 N N . ASP A 1 69 ? -15.941 35.894 -6.128 1.00 47.22 69 ASP A N 1
ATOM 531 C CA . ASP A 1 69 ? -17.258 35.623 -5.554 1.00 47.22 69 ASP A CA 1
ATOM 532 C C . ASP A 1 69 ? -17.438 36.540 -4.347 1.00 47.22 69 ASP A C 1
ATOM 534 O O . ASP A 1 69 ? -16.703 36.485 -3.356 1.00 47.22 69 ASP A O 1
ATOM 538 N N . GLY A 1 70 ? -18.344 37.493 -4.522 1.00 42.53 70 GLY A N 1
ATOM 539 C CA . GLY A 1 70 ? -18.574 38.586 -3.606 1.00 42.53 70 GLY A CA 1
ATOM 540 C C . GLY A 1 70 ? -19.384 38.175 -2.383 1.00 42.53 70 GLY A C 1
ATOM 541 O O . GLY A 1 70 ? -20.197 37.262 -2.396 1.00 42.53 70 GLY A O 1
ATOM 542 N N . THR A 1 71 ? -19.270 39.023 -1.361 1.00 40.62 71 THR A N 1
ATOM 543 C CA . THR A 1 71 ? -20.304 39.288 -0.349 1.00 40.62 71 THR A CA 1
ATOM 544 C C . THR A 1 71 ? -20.779 38.115 0.514 1.00 40.62 71 THR A C 1
ATOM 546 O O . THR A 1 71 ? -21.646 37.336 0.146 1.00 40.62 71 THR A O 1
ATOM 549 N N . ARG A 1 72 ? -20.409 38.182 1.796 1.00 40.69 72 ARG A N 1
ATOM 550 C CA . ARG A 1 72 ? -21.373 38.511 2.862 1.00 40.69 72 ARG A CA 1
ATOM 551 C C . ARG A 1 72 ? -20.631 39.141 4.043 1.00 40.69 72 ARG A C 1
ATOM 553 O O . ARG A 1 72 ? -19.958 38.457 4.805 1.00 40.69 72 ARG A O 1
ATOM 560 N N . LYS A 1 73 ? -20.769 40.465 4.183 1.00 41.69 73 LYS A N 1
ATOM 561 C CA . LYS A 1 73 ? -20.643 41.133 5.481 1.00 41.69 73 LYS A CA 1
ATOM 562 C C . LYS A 1 73 ? -21.780 40.601 6.350 1.00 41.69 73 LYS A C 1
ATOM 564 O O . LYS A 1 73 ? -22.937 40.734 5.962 1.00 41.69 73 LYS A O 1
ATOM 569 N N . VAL A 1 74 ? -21.459 40.005 7.488 1.00 46.97 74 VAL A N 1
ATOM 570 C CA . VAL A 1 74 ? -22.397 39.946 8.608 1.00 46.97 74 VAL A CA 1
ATOM 571 C C . VAL A 1 74 ? -21.989 41.056 9.561 1.00 46.97 74 VAL A C 1
ATOM 573 O O . VAL A 1 74 ? -20.853 41.116 10.022 1.00 46.97 74 VAL A O 1
ATOM 576 N N . GLU A 1 75 ? -22.898 42.009 9.713 1.00 40.38 75 GLU A N 1
ATOM 577 C CA . GLU A 1 75 ? -22.778 43.168 10.581 1.00 40.38 75 GLU A CA 1
ATOM 578 C C . GLU A 1 75 ? -22.797 42.710 12.040 1.00 40.38 75 GLU A C 1
ATOM 580 O O . GLU A 1 75 ? -23.742 42.061 12.485 1.00 40.38 75 GLU A O 1
ATOM 585 N N . GLU A 1 76 ? -21.761 43.063 12.796 1.00 45.88 76 GLU A N 1
ATOM 586 C CA . GLU A 1 76 ? -21.770 42.954 14.249 1.00 45.88 76 G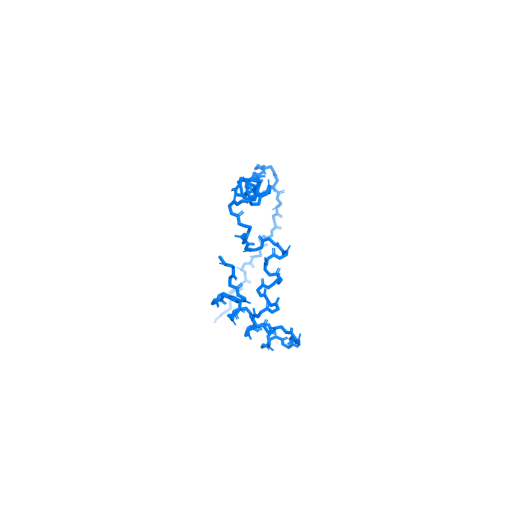LU A CA 1
ATOM 587 C C . GLU A 1 76 ? -22.443 44.214 14.800 1.00 45.88 76 GLU A C 1
ATOM 589 O O . GLU A 1 76 ? -21.818 45.251 15.013 1.00 45.88 76 GLU A O 1
ATOM 594 N N . THR A 1 77 ? -23.763 44.144 14.960 1.00 51.59 77 THR A N 1
ATOM 595 C CA . THR A 1 77 ? -24.525 45.100 15.763 1.00 51.59 77 THR A CA 1
ATOM 596 C C . THR A 1 77 ? -25.171 44.335 16.902 1.00 51.59 77 THR A C 1
ATOM 598 O O . THR A 1 77 ? -26.077 43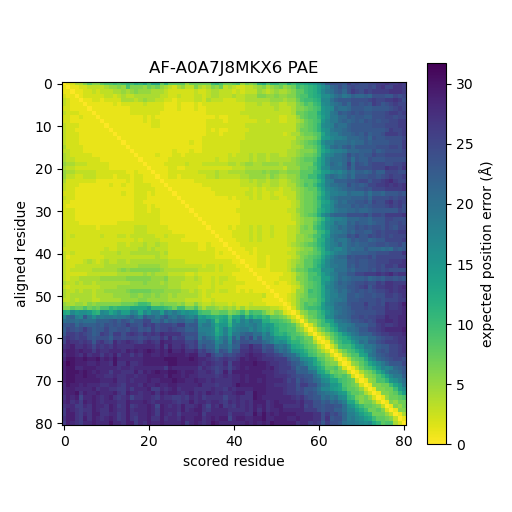.543 16.681 1.00 51.59 77 THR A O 1
ATOM 601 N N . THR A 1 78 ? -24.693 44.546 18.127 1.00 48.56 78 THR A N 1
ATOM 602 C CA . THR A 1 78 ? -25.528 44.605 19.336 1.00 48.56 78 THR A CA 1
ATOM 603 C C . THR A 1 78 ? -24.700 45.238 20.452 1.00 48.56 78 THR A C 1
ATOM 605 O O . THR A 1 78 ? -23.863 44.598 21.079 1.00 48.56 78 THR A O 1
ATOM 608 N N . ALA A 1 79 ? -24.965 46.520 20.690 1.00 44.81 79 ALA A N 1
ATOM 609 C CA . ALA A 1 79 ? -24.804 47.130 21.997 1.00 44.81 79 ALA A CA 1
ATOM 610 C C . ALA A 1 79 ? -26.017 46.741 22.855 1.00 44.81 79 ALA A C 1
ATOM 612 O O . ALA A 1 79 ? -27.144 46.913 22.404 1.00 44.81 79 ALA A O 1
ATOM 613 N N . LEU A 1 80 ? -25.762 46.231 24.055 1.00 48.12 80 LEU A N 1
ATOM 614 C CA . LEU A 1 80 ? -26.628 46.081 25.235 1.00 48.12 80 LEU A CA 1
ATOM 615 C C . LEU A 1 80 ? -25.622 45.669 26.324 1.00 48.12 80 LEU A C 1
ATOM 617 O O . LEU A 1 80 ? -24.896 44.705 26.115 1.00 48.12 80 LEU A O 1
ATOM 621 N N . GLY A 1 81 ? -25.425 46.320 27.456 1.00 39.19 81 GLY A N 1
ATOM 622 C CA . GLY A 1 81 ? -26.101 47.364 28.211 1.00 39.19 81 GLY A CA 1
ATOM 623 C C . GLY A 1 81 ? -25.452 47.320 29.596 1.00 39.19 81 GLY A C 1
ATOM 624 O O . GLY A 1 81 ? -24.948 46.231 29.961 1.00 39.19 81 GLY A O 1
#

InterPro domains:
  IPR005019 Methyladenine glycosylase [PF03352] (1-48)
  IPR011257 DNA glycosylase [SSF48150] (1-53)